Protein AF-A0A7C1BL81-F1 (afdb_monomer_lite)

pLDDT: mean 87.51, std 12.24, range [44.47, 97.44]

Sequence (133 aa):
MLPKIMNLDEALQLAYNARERLNRTSPYLWVKEKNLDGLSLVKGLSSHFISDQYGEVHQLEREGEDRDRVGFWTDYLRVIRTFRLFFEKGTPPSACSKKYIYGPGWKAHLYSPSNSDIIRLDFISLDKPILYM

Structure (mmCIF, N/CA/C/O backbone):
data_AF-A0A7C1BL81-F1
#
_entry.id   AF-A0A7C1BL81-F1
#
loop_
_atom_site.group_PDB
_atom_site.id
_atom_site.type_symbol
_atom_site.label_atom_id
_atom_site.label_alt_id
_atom_site.label_comp_id
_atom_site.label_asym_id
_atom_site.label_entity_id
_atom_site.label_seq_id
_atom_site.pdbx_PDB_ins_code
_atom_site.Cartn_x
_atom_site.Cartn_y
_atom_site.Cartn_z
_atom_site.occupancy
_atom_site.B_iso_or_equiv
_atom_site.auth_seq_id
_atom_site.auth_comp_id
_atom_site.auth_asym_id
_atom_site.auth_atom_id
_atom_site.pdbx_PDB_model_num
ATOM 1 N N . MET A 1 1 ? -23.752 -4.729 -11.797 1.00 44.47 1 MET A N 1
ATOM 2 C CA . MET A 1 1 ? -22.904 -5.924 -11.611 1.00 44.47 1 MET A CA 1
ATOM 3 C C . MET A 1 1 ? -21.951 -5.596 -10.475 1.00 44.47 1 MET A C 1
ATOM 5 O O . MET A 1 1 ? -21.203 -4.636 -10.610 1.00 44.47 1 MET A O 1
ATOM 9 N N . LEU A 1 2 ? -22.081 -6.256 -9.322 1.00 48.94 2 LEU A N 1
ATOM 10 C CA . LEU A 1 2 ? -21.143 -6.047 -8.214 1.00 48.94 2 LEU A CA 1
ATOM 11 C C . LEU A 1 2 ? -19.778 -6.625 -8.622 1.00 48.94 2 LEU A C 1
ATOM 13 O O . LEU A 1 2 ? -19.762 -7.640 -9.326 1.00 48.94 2 LEU A O 1
ATOM 17 N N . PRO A 1 3 ? -18.652 -5.998 -8.244 1.00 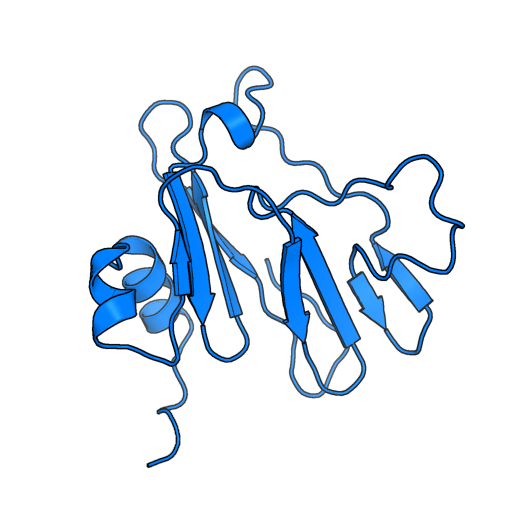56.09 3 PRO A N 1
ATOM 18 C CA . PRO A 1 3 ? -17.343 -6.561 -8.535 1.00 56.09 3 PRO A CA 1
ATOM 19 C C . PRO A 1 3 ? -17.246 -7.963 -7.922 1.00 56.09 3 PRO A C 1
ATOM 21 O O . PRO A 1 3 ? -17.607 -8.169 -6.763 1.00 56.09 3 PRO A O 1
ATOM 24 N N . LYS A 1 4 ? -16.794 -8.934 -8.726 1.00 62.41 4 LYS A N 1
ATOM 25 C CA . LYS A 1 4 ? -16.460 -10.288 -8.266 1.00 62.41 4 LYS A CA 1
ATOM 26 C C . LYS A 1 4 ? -15.513 -10.160 -7.069 1.00 62.41 4 LYS A C 1
ATOM 28 O O . LYS A 1 4 ? -14.546 -9.403 -7.148 1.00 62.41 4 LYS A O 1
ATOM 33 N N . ILE A 1 5 ? -15.795 -10.884 -5.984 1.00 66.25 5 ILE A N 1
ATOM 34 C CA . ILE A 1 5 ? -14.876 -10.979 -4.844 1.00 66.25 5 ILE A CA 1
ATOM 35 C C . ILE A 1 5 ? -13.586 -11.608 -5.371 1.00 66.25 5 ILE A C 1
ATOM 37 O O . ILE A 1 5 ? -13.587 -12.759 -5.808 1.00 66.25 5 ILE A O 1
ATOM 41 N N . MET A 1 6 ? -12.528 -10.805 -5.396 1.00 76.94 6 MET A N 1
ATOM 42 C CA . MET A 1 6 ? -11.205 -11.192 -5.867 1.00 76.94 6 MET A CA 1
ATOM 43 C C . MET A 1 6 ? -10.475 -11.908 -4.736 1.00 76.94 6 MET A C 1
ATOM 45 O O . MET A 1 6 ? -10.464 -11.411 -3.609 1.00 76.94 6 MET A O 1
ATOM 49 N N . ASN A 1 7 ? -9.892 -13.072 -5.015 1.00 86.75 7 ASN A N 1
ATOM 50 C CA . ASN A 1 7 ? -9.045 -13.746 -4.031 1.00 86.75 7 ASN A CA 1
ATOM 51 C C . ASN A 1 7 ? -7.624 -13.141 -4.009 1.00 86.75 7 ASN A C 1
ATOM 53 O O . ASN A 1 7 ? -7.276 -12.307 -4.847 1.00 86.75 7 ASN A O 1
ATOM 57 N N . LEU A 1 8 ? -6.805 -13.550 -3.035 1.00 87.44 8 LEU A N 1
ATOM 58 C CA . LEU A 1 8 ? -5.454 -13.011 -2.852 1.00 87.44 8 LEU A CA 1
ATOM 59 C C . LEU A 1 8 ? -4.568 -13.213 -4.092 1.00 87.44 8 LEU A C 1
ATOM 61 O O . LEU A 1 8 ? -3.912 -12.271 -4.532 1.00 87.44 8 LEU A O 1
ATOM 65 N N . ASP A 1 9 ? -4.585 -14.406 -4.684 1.00 91.00 9 ASP A N 1
ATOM 66 C CA . ASP A 1 9 ? -3.757 -14.730 -5.850 1.00 91.00 9 ASP A CA 1
ATOM 67 C C . ASP A 1 9 ? -4.162 -13.912 -7.080 1.00 91.00 9 ASP A C 1
ATOM 69 O O . ASP A 1 9 ? -3.306 -13.396 -7.796 1.00 91.00 9 ASP A O 1
ATOM 73 N N . GLU A 1 10 ? -5.465 -13.737 -7.312 1.00 91.94 10 GLU A N 1
ATOM 74 C CA . GLU A 1 10 ? -5.990 -12.880 -8.375 1.00 91.94 10 GLU A CA 1
ATOM 75 C C . GLU A 1 10 ? -5.552 -11.421 -8.169 1.00 91.94 10 GLU A C 1
ATOM 77 O O . GLU A 1 10 ? -5.160 -10.762 -9.134 1.00 91.94 10 GLU A O 1
ATOM 82 N N . ALA A 1 11 ? -5.567 -10.924 -6.927 1.00 92.19 11 ALA A N 1
ATOM 83 C CA . ALA A 1 11 ? -5.130 -9.567 -6.607 1.00 92.19 11 ALA A CA 1
ATOM 84 C C . ALA A 1 11 ? -3.619 -9.387 -6.808 1.00 92.19 11 ALA A C 1
ATOM 86 O O . ALA A 1 11 ? -3.202 -8.395 -7.406 1.00 92.19 11 ALA A O 1
ATOM 87 N N . LEU A 1 12 ? -2.800 -10.363 -6.402 1.00 93.19 12 LEU A N 1
ATOM 88 C CA . LEU A 1 12 ? -1.353 -10.367 -6.640 1.00 93.19 12 LEU A CA 1
ATOM 89 C C . LEU A 1 12 ? -1.024 -10.425 -8.136 1.00 93.19 12 LEU A C 1
ATOM 91 O O . LEU A 1 12 ? -0.206 -9.643 -8.622 1.00 93.19 12 LEU A O 1
ATOM 95 N N . GLN A 1 13 ? -1.696 -11.297 -8.891 1.00 93.50 13 GLN A N 1
ATOM 96 C CA . GLN A 1 13 ? -1.530 -11.388 -10.343 1.00 93.50 13 GLN A CA 1
ATOM 97 C C . GLN A 1 13 ? -1.956 -10.096 -11.042 1.00 93.50 13 GLN A C 1
ATOM 99 O O . GLN A 1 13 ? -1.264 -9.626 -11.950 1.00 93.50 13 GLN A O 1
ATOM 104 N N . LEU A 1 14 ? -3.065 -9.482 -10.619 1.00 92.81 14 LEU A N 1
ATOM 105 C CA . LEU A 1 14 ? -3.489 -8.198 -11.163 1.00 92.81 14 LEU A CA 1
ATOM 106 C C . LEU A 1 14 ? -2.487 -7.096 -10.810 1.00 92.81 14 LEU A C 1
ATOM 108 O O . LEU A 1 14 ? -2.092 -6.334 -11.690 1.00 92.81 14 LEU A O 1
ATOM 112 N N . ALA A 1 15 ? -2.029 -7.040 -9.558 1.00 93.88 15 ALA A N 1
ATOM 113 C CA . ALA A 1 15 ? -1.014 -6.099 -9.108 1.00 93.88 15 ALA A CA 1
ATOM 114 C C . ALA A 1 15 ? 0.280 -6.230 -9.914 1.00 93.88 15 ALA A C 1
ATOM 116 O O . ALA A 1 15 ? 0.856 -5.215 -10.303 1.00 93.88 15 ALA A O 1
ATOM 117 N N . TYR A 1 16 ? 0.707 -7.449 -10.243 1.00 94.38 16 TYR A N 1
ATOM 118 C CA . TYR A 1 16 ? 1.894 -7.671 -11.061 1.00 94.38 16 TYR A CA 1
ATOM 119 C C . TYR A 1 16 ? 1.702 -7.191 -12.504 1.00 94.38 16 TYR A C 1
ATOM 121 O O . TYR A 1 16 ? 2.483 -6.380 -13.004 1.00 94.38 16 TYR A O 1
ATOM 129 N N . ASN A 1 17 ? 0.620 -7.618 -13.157 1.00 95.00 17 ASN A N 1
ATOM 130 C CA . ASN A 1 17 ? 0.448 -7.462 -14.603 1.00 95.00 17 ASN A CA 1
ATOM 131 C C . ASN A 1 17 ? -0.165 -6.117 -15.034 1.00 95.00 17 ASN A C 1
ATOM 133 O O . ASN A 1 17 ? 0.020 -5.691 -16.177 1.00 95.00 17 ASN A O 1
ATOM 137 N N . ALA A 1 18 ? -0.905 -5.439 -14.151 1.00 94.62 18 ALA A N 1
ATOM 138 C CA . ALA A 1 18 ? -1.606 -4.204 -14.488 1.00 94.62 18 ALA A CA 1
ATOM 139 C C . ALA A 1 18 ? -0.642 -3.059 -14.837 1.00 94.62 18 ALA A C 1
ATOM 141 O O . ALA A 1 18 ? 0.408 -2.907 -14.216 1.00 94.62 18 ALA A O 1
ATOM 142 N N . ARG A 1 19 ? -1.024 -2.223 -15.807 1.00 96.06 19 ARG A N 1
ATOM 143 C CA . ARG A 1 19 ? -0.269 -1.035 -16.247 1.00 96.06 19 ARG A CA 1
ATOM 144 C C . ARG A 1 19 ? -1.160 0.199 -16.234 1.00 96.06 19 ARG A C 1
ATOM 146 O O . ARG A 1 19 ? -2.379 0.055 -16.336 1.00 96.06 19 ARG A O 1
ATOM 153 N N . GLU A 1 20 ? -0.572 1.396 -16.221 1.00 95.88 20 GLU A N 1
ATOM 154 C CA . GLU A 1 20 ? -1.311 2.675 -16.196 1.00 95.88 20 GLU A CA 1
ATOM 155 C C . GLU A 1 20 ? -2.385 2.788 -17.289 1.00 95.88 20 GLU A C 1
ATOM 157 O O . GLU A 1 20 ? -3.437 3.394 -17.087 1.00 95.88 20 GLU A O 1
ATOM 162 N N . ARG A 1 21 ? -2.169 2.165 -18.457 1.00 94.75 21 ARG A N 1
ATOM 163 C CA . ARG A 1 21 ? -3.136 2.176 -19.568 1.00 94.75 21 ARG A CA 1
ATOM 164 C C . ARG A 1 21 ? -4.511 1.617 -19.175 1.00 94.75 21 ARG A C 1
ATOM 166 O O . ARG A 1 21 ? -5.505 2.052 -19.758 1.00 94.75 21 ARG A O 1
ATOM 173 N N . LEU A 1 22 ? -4.581 0.696 -18.208 1.00 93.19 22 LEU A N 1
ATOM 174 C CA . LEU A 1 22 ? -5.843 0.113 -17.739 1.00 93.19 22 LEU A CA 1
ATOM 175 C C . LEU A 1 22 ? -6.761 1.139 -17.070 1.00 93.19 22 LEU A C 1
ATOM 177 O O . LEU A 1 22 ? -7.976 0.969 -17.127 1.00 93.19 22 LEU A O 1
ATOM 181 N N . ASN A 1 23 ? -6.225 2.240 -16.535 1.00 93.50 23 ASN A N 1
ATOM 182 C CA . ASN A 1 23 ? -7.037 3.298 -15.921 1.00 93.50 23 ASN A CA 1
ATOM 183 C C . ASN A 1 23 ? -8.045 3.912 -16.915 1.00 93.50 23 ASN A C 1
ATOM 185 O O . ASN A 1 23 ? -9.041 4.494 -16.505 1.00 93.50 23 ASN A O 1
ATOM 189 N N . ARG A 1 24 ? -7.817 3.777 -18.232 1.00 93.12 24 ARG A N 1
ATOM 190 C CA . ARG A 1 24 ? -8.736 4.271 -19.275 1.00 93.12 24 ARG A CA 1
ATOM 191 C C . ARG A 1 24 ? -10.003 3.429 -19.427 1.00 93.12 24 ARG A C 1
ATOM 193 O O . ARG A 1 24 ? -10.975 3.907 -20.001 1.00 93.12 24 ARG A O 1
ATOM 200 N N . THR A 1 25 ? -9.969 2.176 -18.985 1.00 93.06 25 THR A N 1
ATOM 201 C CA . THR A 1 25 ? -11.033 1.187 -19.223 1.00 93.06 25 THR A CA 1
ATOM 202 C C . THR A 1 25 ? -11.550 0.542 -17.940 1.00 93.06 25 THR A C 1
ATOM 204 O O . THR A 1 25 ? -12.611 -0.073 -17.963 1.00 93.06 25 THR A O 1
ATOM 207 N N . SER A 1 26 ? -10.825 0.682 -16.828 1.00 90.00 26 SER A N 1
ATOM 208 C CA . SER A 1 26 ? -11.118 0.024 -15.554 1.00 90.00 26 SER A CA 1
ATOM 209 C C . SER A 1 26 ? -11.322 1.063 -14.447 1.00 90.00 26 SER A C 1
ATOM 211 O O . SER A 1 26 ? -10.355 1.441 -13.795 1.00 90.00 26 SER A O 1
ATOM 213 N N . PRO A 1 27 ? -12.560 1.519 -14.184 1.00 85.50 27 PRO A N 1
ATOM 214 C CA . PRO A 1 27 ? -12.822 2.595 -13.218 1.00 85.50 27 PRO A CA 1
ATOM 215 C C . PRO A 1 27 ? -12.649 2.179 -11.745 1.00 85.50 27 PRO A C 1
ATOM 217 O O . PRO A 1 27 ? -12.639 3.027 -10.861 1.00 85.50 27 PRO A O 1
ATOM 220 N N . TYR A 1 28 ? -12.532 0.879 -11.469 1.00 86.94 28 TYR A N 1
ATOM 221 C CA . TYR A 1 28 ? -12.365 0.311 -10.121 1.00 86.94 28 TYR A CA 1
ATOM 222 C C . TYR A 1 28 ? -10.896 0.059 -9.759 1.00 86.94 28 TYR A C 1
ATOM 224 O O . TYR A 1 28 ? -10.608 -0.418 -8.664 1.00 86.94 28 TYR A O 1
ATOM 232 N N . LEU A 1 29 ? -9.990 0.306 -10.705 1.00 91.44 29 LEU A N 1
ATOM 233 C CA . LEU A 1 29 ? -8.563 0.077 -10.569 1.00 91.44 29 LEU A CA 1
ATOM 234 C C . LEU A 1 29 ? -7.840 1.390 -10.830 1.00 91.44 29 LEU A C 1
ATOM 236 O O . LEU A 1 29 ? -8.139 2.088 -11.797 1.00 91.44 29 LEU A O 1
ATOM 240 N N . TRP A 1 30 ? -6.854 1.697 -10.002 1.00 94.62 30 TRP A N 1
ATOM 241 C CA . TRP A 1 30 ? -5.975 2.827 -10.238 1.00 94.62 30 TRP A CA 1
ATOM 242 C C . TRP A 1 30 ? -4.528 2.378 -10.168 1.00 94.62 30 TRP A C 1
ATOM 244 O O . TRP A 1 30 ? -4.061 1.936 -9.123 1.00 94.62 30 TRP A O 1
ATOM 254 N N . VAL A 1 31 ? -3.827 2.479 -11.290 1.00 96.38 31 VAL A N 1
ATOM 255 C CA . VAL A 1 31 ? -2.417 2.115 -11.425 1.00 96.38 31 VAL A CA 1
ATOM 256 C C . VAL A 1 31 ? -1.591 3.374 -11.632 1.00 96.38 31 VAL A C 1
ATOM 258 O O . VAL A 1 31 ? -1.983 4.246 -12.407 1.00 96.38 31 VAL A O 1
ATOM 261 N N . LYS A 1 32 ? -0.438 3.455 -10.976 1.00 96.62 32 LYS A N 1
ATOM 262 C CA . LYS A 1 32 ? 0.532 4.537 -11.134 1.00 96.62 32 LYS A CA 1
ATOM 263 C C . LYS A 1 32 ? 1.932 3.933 -11.212 1.00 96.62 32 LYS A C 1
ATOM 265 O O . LYS A 1 32 ? 2.321 3.200 -10.313 1.00 96.62 32 LYS A O 1
ATOM 270 N N . GLU A 1 33 ? 2.666 4.199 -12.282 1.00 96.06 33 GLU A N 1
ATOM 271 C CA . GLU A 1 33 ? 4.004 3.657 -12.582 1.00 96.06 33 GLU A CA 1
ATOM 272 C C . GLU A 1 33 ? 5.096 4.740 -12.486 1.00 96.06 33 GLU A C 1
ATOM 274 O O . GLU A 1 33 ? 6.285 4.447 -12.583 1.00 96.06 33 GLU A O 1
ATOM 279 N N . LYS A 1 34 ? 4.710 6.011 -12.316 1.00 91.75 34 LYS A N 1
ATOM 280 C CA . LYS A 1 34 ? 5.622 7.166 -12.261 1.00 91.75 34 LYS A CA 1
ATOM 281 C C . LYS A 1 34 ? 5.104 8.224 -11.296 1.00 91.75 34 LYS A C 1
ATOM 283 O O . LYS A 1 34 ? 3.899 8.310 -11.060 1.00 91.75 34 LYS A O 1
ATOM 288 N N . ASN A 1 35 ? 6.015 9.065 -10.800 1.00 89.88 35 ASN A N 1
ATOM 289 C CA . ASN A 1 35 ? 5.718 10.175 -9.888 1.00 89.88 35 ASN A CA 1
ATOM 290 C C . ASN A 1 35 ? 4.832 9.716 -8.727 1.00 89.88 35 ASN A C 1
ATOM 292 O O . ASN A 1 35 ? 3.737 10.253 -8.580 1.00 89.88 35 ASN A O 1
ATOM 296 N N . LEU A 1 36 ? 5.224 8.664 -7.992 1.00 92.31 36 LEU A N 1
ATOM 297 C CA . LEU A 1 36 ? 4.415 7.985 -6.962 1.00 92.31 36 LEU A CA 1
ATOM 298 C C . LEU A 1 36 ? 4.213 8.846 -5.699 1.00 92.31 36 LEU A C 1
ATOM 300 O O . LEU A 1 36 ? 4.455 8.423 -4.576 1.00 92.31 36 LEU A O 1
ATOM 304 N N . ASP A 1 37 ? 3.754 10.071 -5.901 1.00 88.19 37 ASP A N 1
ATOM 305 C CA . ASP A 1 37 ? 3.514 11.064 -4.875 1.00 88.19 37 ASP A CA 1
ATOM 306 C C . ASP A 1 37 ? 2.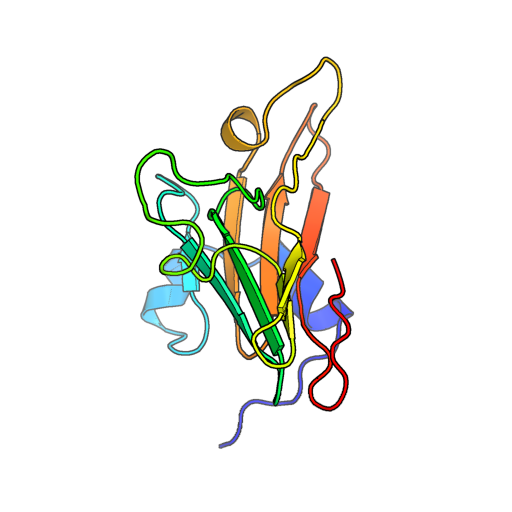061 10.997 -4.398 1.00 88.19 37 ASP A C 1
ATOM 308 O O . ASP A 1 37 ? 1.126 10.785 -5.185 1.00 88.19 37 ASP A O 1
ATOM 312 N N . GLY A 1 38 ? 1.876 11.234 -3.104 1.00 88.69 38 GLY A N 1
ATOM 313 C CA . GLY A 1 38 ? 0.577 11.266 -2.448 1.00 88.69 38 GLY A CA 1
ATOM 314 C C . GLY A 1 38 ? 0.335 10.070 -1.535 1.00 88.69 38 GLY A C 1
ATOM 315 O O . GLY A 1 38 ? 1.220 9.259 -1.264 1.00 88.69 38 GLY A O 1
ATOM 316 N N . LEU A 1 39 ? -0.898 9.990 -1.043 1.00 91.12 39 LEU A N 1
ATOM 317 C CA . LEU A 1 39 ? -1.318 8.983 -0.078 1.00 91.12 39 LEU A CA 1
ATOM 318 C C . LEU A 1 39 ? -1.982 7.785 -0.762 1.00 91.12 39 LEU A C 1
ATOM 320 O O . LEU A 1 39 ? -2.515 7.864 -1.873 1.00 91.12 39 LEU A O 1
ATOM 324 N N . SER A 1 40 ? -1.962 6.670 -0.052 1.00 92.38 40 SER A N 1
ATOM 325 C CA . SER A 1 40 ? -2.675 5.440 -0.350 1.00 92.38 40 SER A CA 1
ATOM 326 C C . SER A 1 40 ? -3.520 5.045 0.857 1.00 92.38 40 SER A C 1
ATOM 328 O O . SER A 1 40 ? -3.131 5.292 1.996 1.00 92.38 40 SER A O 1
ATOM 330 N N . LEU A 1 41 ? -4.681 4.435 0.627 1.00 93.50 41 LEU A N 1
ATOM 331 C CA . LEU A 1 41 ? -5.655 4.129 1.675 1.00 93.50 41 LEU A CA 1
ATOM 332 C C . LEU A 1 41 ? -6.277 2.757 1.437 1.00 93.50 41 LEU A C 1
ATOM 334 O O . LEU A 1 41 ? -6.721 2.464 0.333 1.00 93.50 41 LEU A O 1
ATOM 338 N N . VAL A 1 42 ? -6.403 1.969 2.499 1.00 94.94 42 VAL A N 1
ATOM 339 C CA . VAL A 1 42 ? -7.321 0.824 2.576 1.00 94.94 42 VAL A CA 1
ATOM 340 C C . VAL A 1 42 ? -8.173 0.939 3.833 1.00 94.94 42 VAL A C 1
ATOM 342 O O . VAL A 1 42 ? -7.769 1.577 4.808 1.00 94.94 42 VAL A O 1
ATOM 345 N N . LYS A 1 43 ? -9.381 0.371 3.804 1.00 93.56 43 LYS A N 1
ATOM 346 C CA . LYS A 1 43 ? -10.390 0.569 4.847 1.00 93.56 43 LYS A CA 1
ATOM 347 C C . LYS A 1 43 ? -11.167 -0.721 5.129 1.00 93.56 43 LYS A C 1
ATOM 349 O O . LYS A 1 43 ? -11.616 -1.374 4.192 1.00 93.56 43 LYS A O 1
ATOM 354 N N . GLY A 1 44 ? -11.359 -1.018 6.413 1.00 91.38 44 GLY A N 1
ATOM 355 C CA . GLY A 1 44 ? -12.364 -1.944 6.943 1.00 91.38 44 GLY A CA 1
ATOM 356 C C . GLY A 1 44 ? -13.553 -1.188 7.556 1.00 91.38 44 GLY A C 1
ATOM 357 O O . GLY A 1 44 ? -13.691 0.025 7.389 1.00 91.38 44 GLY A O 1
ATOM 358 N N . LEU A 1 45 ? -14.437 -1.874 8.286 1.00 90.88 45 LEU A N 1
ATOM 359 C CA . LEU A 1 45 ? -15.620 -1.227 8.875 1.00 90.88 45 LEU A CA 1
ATOM 360 C C . LEU A 1 45 ? -15.258 -0.201 9.962 1.00 90.88 45 LEU A C 1
ATOM 362 O O . LEU A 1 45 ? -15.749 0.927 9.914 1.00 90.88 45 LEU A O 1
ATOM 366 N N . SER A 1 46 ? -14.379 -0.570 10.898 1.00 91.62 46 SER A N 1
ATOM 367 C CA . SER A 1 46 ? -13.973 0.260 12.049 1.00 91.62 46 SER A CA 1
ATOM 368 C C . SER A 1 46 ? -12.506 0.708 12.022 1.00 91.62 46 SER A C 1
ATOM 370 O O . SER A 1 46 ? -12.021 1.326 12.971 1.00 91.62 46 SER A O 1
ATOM 372 N N . SER A 1 47 ? -11.781 0.407 10.943 1.00 94.31 47 SER A N 1
ATOM 373 C CA . SER A 1 47 ? -10.347 0.680 10.843 1.00 94.31 47 SER A CA 1
ATOM 374 C C . SER A 1 47 ? -9.916 1.081 9.435 1.00 94.31 47 SER A C 1
ATOM 376 O O . SER A 1 47 ? -10.596 0.804 8.443 1.00 94.31 47 SER A O 1
ATOM 378 N N . HIS A 1 48 ? -8.779 1.762 9.333 1.00 94.19 48 HIS A N 1
ATOM 379 C CA . HIS A 1 48 ? -8.186 2.158 8.058 1.00 94.19 48 HIS A CA 1
ATOM 380 C C . HIS A 1 48 ? -6.665 2.227 8.148 1.00 94.19 48 HIS A C 1
ATOM 382 O O . HIS A 1 48 ? -6.107 2.438 9.222 1.00 94.19 48 HIS A O 1
ATOM 388 N N . PHE A 1 49 ? -5.994 2.076 7.008 1.00 95.06 49 PHE A N 1
ATOM 389 C CA . PHE A 1 49 ? -4.546 2.187 6.895 1.00 95.06 49 PHE A CA 1
ATOM 390 C C . PHE A 1 49 ? -4.185 3.135 5.764 1.00 95.06 49 PHE A C 1
ATOM 392 O O . PHE A 1 49 ? -4.459 2.860 4.591 1.00 95.06 49 PHE A O 1
ATOM 399 N N . ILE A 1 50 ? -3.560 4.248 6.136 1.00 94.06 50 ILE A N 1
ATOM 400 C CA . ILE A 1 50 ? -3.046 5.249 5.209 1.00 94.06 50 ILE A CA 1
ATOM 401 C C . ILE A 1 50 ? -1.520 5.198 5.226 1.00 94.06 50 ILE A C 1
ATOM 403 O O . ILE A 1 50 ? -0.909 5.245 6.287 1.00 94.06 50 ILE A O 1
ATOM 407 N N . SER A 1 51 ? -0.900 5.130 4.058 1.00 94.00 51 SER A N 1
ATOM 408 C CA . SER A 1 51 ? 0.552 5.268 3.885 1.00 94.00 51 SER A CA 1
ATOM 409 C C . SER A 1 51 ? 0.807 6.185 2.695 1.00 94.00 51 SER A C 1
ATOM 411 O O . SER A 1 51 ? -0.138 6.561 2.001 1.00 94.00 51 SER A O 1
ATOM 413 N N . ASP A 1 52 ? 2.051 6.535 2.406 1.00 93.81 52 ASP A N 1
ATOM 414 C CA . ASP A 1 52 ? 2.363 7.078 1.087 1.00 93.81 52 ASP A CA 1
ATOM 415 C C . ASP A 1 52 ? 2.213 5.995 -0.006 1.00 93.81 52 ASP A C 1
ATOM 417 O O . ASP A 1 52 ? 1.896 4.824 0.266 1.00 93.81 52 ASP A O 1
ATOM 421 N N . GLN A 1 53 ? 2.384 6.385 -1.268 1.00 95.00 53 GLN A N 1
ATOM 422 C CA . GLN A 1 53 ? 2.353 5.456 -2.406 1.00 95.00 53 GLN A CA 1
ATOM 423 C C . GLN A 1 53 ? 3.640 4.622 -2.549 1.00 95.00 53 GLN A C 1
ATOM 425 O O . GLN A 1 53 ? 3.641 3.646 -3.303 1.00 95.00 53 GLN A O 1
ATOM 430 N N . TYR A 1 54 ? 4.686 4.923 -1.775 1.00 95.00 54 TYR A N 1
ATOM 431 C CA . TYR A 1 54 ? 5.876 4.083 -1.613 1.00 95.00 54 TYR A CA 1
ATOM 432 C C . TYR A 1 54 ? 5.686 2.986 -0.548 1.00 95.00 54 TYR A C 1
ATOM 434 O O . TYR A 1 54 ? 6.501 2.070 -0.455 1.00 95.00 54 TYR A O 1
ATOM 442 N N . GLY A 1 55 ? 4.583 3.019 0.205 1.00 94.62 55 GLY A N 1
ATOM 443 C CA . GLY A 1 55 ? 4.217 2.031 1.220 1.00 94.62 55 GLY A CA 1
ATOM 444 C C . GLY A 1 55 ? 4.732 2.358 2.623 1.00 94.62 55 GLY A C 1
ATOM 445 O O . GLY A 1 55 ? 4.603 1.522 3.521 1.00 94.62 55 GLY A O 1
ATOM 446 N N . GLU A 1 56 ? 5.294 3.545 2.836 1.00 94.38 56 GLU A N 1
ATOM 447 C CA . GLU A 1 56 ? 5.818 3.991 4.123 1.00 94.38 56 GLU A CA 1
ATOM 448 C C . GLU A 1 56 ? 4.817 4.874 4.876 1.00 94.38 56 GLU A C 1
ATOM 450 O O . GLU A 1 56 ? 3.937 5.530 4.313 1.00 94.38 56 GLU A O 1
ATOM 455 N N . VAL A 1 57 ? 4.929 4.868 6.201 1.00 93.00 57 VAL A N 1
ATOM 456 C CA . VAL A 1 57 ? 4.172 5.753 7.085 1.00 93.00 57 VAL A CA 1
ATOM 457 C C . VAL A 1 57 ? 5.176 6.683 7.735 1.00 93.00 57 VAL A C 1
ATOM 459 O O . VAL A 1 57 ? 5.976 6.267 8.579 1.00 93.00 57 VAL A O 1
ATOM 462 N N . HIS A 1 58 ? 5.103 7.949 7.347 1.00 85.69 58 HIS A N 1
ATOM 463 C CA . HIS A 1 58 ? 5.870 9.026 7.946 1.00 85.69 58 HIS A CA 1
ATOM 464 C C . HIS A 1 58 ? 4.945 9.872 8.818 1.00 85.69 58 HIS A C 1
ATOM 466 O O . HIS A 1 58 ? 3.806 10.162 8.447 1.00 85.69 58 HIS A O 1
ATOM 472 N N . GLN A 1 59 ? 5.436 10.278 9.986 1.00 76.19 59 GLN A N 1
ATOM 473 C CA . GLN A 1 59 ? 4.801 11.354 10.730 1.00 76.19 59 GLN A CA 1
ATOM 474 C C . GLN A 1 59 ? 5.062 12.650 9.958 1.00 76.19 59 GLN A C 1
ATOM 476 O O . GLN A 1 59 ? 6.217 13.021 9.762 1.00 76.19 59 GLN A O 1
ATOM 481 N N . LEU A 1 60 ? 4.003 13.297 9.474 1.00 65.69 60 LEU A N 1
ATOM 482 C CA . LEU A 1 60 ? 4.123 14.577 8.787 1.00 65.69 60 LEU A CA 1
ATOM 483 C C . LEU A 1 60 ? 4.525 15.643 9.816 1.00 65.69 60 LEU A C 1
ATOM 485 O O . LEU A 1 60 ? 3.859 15.827 10.836 1.00 65.69 60 LEU A O 1
ATOM 489 N N . GLU A 1 61 ? 5.670 16.292 9.599 1.00 55.69 61 GLU A N 1
ATOM 490 C CA . GLU A 1 61 ? 6.134 17.362 10.480 1.00 55.69 61 GLU A CA 1
ATOM 491 C C . GLU A 1 61 ? 5.189 18.567 10.360 1.00 55.69 61 GLU A C 1
ATOM 493 O O . GLU A 1 61 ? 4.905 19.023 9.256 1.00 55.69 61 GLU A O 1
ATOM 498 N N . ARG A 1 62 ? 4.771 19.131 11.505 1.00 51.53 62 ARG A N 1
ATOM 499 C CA . ARG A 1 62 ? 3.929 20.345 11.657 1.00 51.53 62 ARG A CA 1
ATOM 500 C C . ARG A 1 62 ? 2.417 20.184 11.499 1.00 51.53 62 ARG A C 1
ATOM 502 O O . ARG A 1 62 ? 1.700 21.157 11.733 1.00 51.53 62 ARG A O 1
ATOM 509 N N . GLU A 1 63 ? 1.912 18.995 11.211 1.00 48.62 63 GLU A N 1
ATOM 510 C CA . GLU A 1 63 ? 0.474 18.731 11.259 1.00 48.62 63 GLU A CA 1
ATOM 511 C C . GLU A 1 63 ? 0.140 18.116 12.619 1.00 48.62 63 GLU A C 1
ATOM 513 O O . GLU A 1 63 ? 0.728 17.113 13.019 1.00 48.62 63 GLU A O 1
ATOM 518 N N . GLY A 1 64 ? -0.716 18.795 13.395 1.00 46.41 64 GLY A N 1
ATOM 519 C CA . GLY A 1 64 ? -1.038 18.409 14.772 1.00 46.41 64 GLY A CA 1
ATOM 520 C C . GLY A 1 64 ? -1.336 16.914 14.876 1.00 46.41 64 GLY A C 1
ATOM 521 O O . GLY A 1 64 ? -2.011 16.368 14.004 1.00 46.41 64 GLY A O 1
ATOM 522 N N . GLU A 1 65 ? -0.831 16.275 15.934 1.00 51.84 65 GLU A N 1
ATOM 523 C CA . GLU A 1 65 ? -0.772 14.813 16.114 1.00 51.84 65 GLU A CA 1
ATOM 524 C C . GLU A 1 65 ? -2.116 14.072 15.911 1.00 51.84 65 GLU A C 1
ATOM 526 O O . GLU A 1 65 ? -2.114 12.861 15.681 1.00 51.84 65 GLU A O 1
ATOM 531 N N . ASP A 1 66 ? -3.233 14.810 15.897 1.00 52.53 66 ASP A N 1
ATOM 532 C CA . ASP A 1 66 ? -4.612 14.337 15.754 1.00 52.53 66 ASP A CA 1
ATOM 533 C C . ASP A 1 66 ? -5.277 14.588 14.382 1.00 52.53 66 ASP A C 1
ATOM 535 O O . ASP A 1 66 ? -6.371 14.070 14.135 1.00 52.53 66 ASP A O 1
ATOM 539 N N . ARG A 1 67 ? -4.693 15.402 13.488 1.00 54.66 67 ARG A N 1
ATOM 540 C CA . ARG A 1 67 ? -5.357 15.779 12.218 1.00 54.66 67 ARG A CA 1
ATOM 541 C C . ARG A 1 67 ? -5.052 14.822 11.075 1.00 54.66 67 ARG A C 1
ATOM 543 O O . ARG A 1 67 ? -5.965 14.467 10.327 1.00 54.66 67 ARG A O 1
ATOM 550 N N . ASP A 1 68 ? -3.815 14.346 10.991 1.00 65.25 68 ASP A N 1
ATOM 551 C CA . ASP A 1 68 ? -3.419 13.409 9.950 1.00 65.25 68 ASP A CA 1
ATOM 552 C C . ASP A 1 68 ? -3.677 11.968 10.364 1.00 65.25 68 ASP A C 1
ATOM 554 O O . ASP A 1 68 ? -2.950 11.348 11.144 1.00 65.25 68 ASP A O 1
ATOM 558 N N . ARG A 1 69 ? -4.712 11.388 9.756 1.00 76.00 69 ARG A N 1
ATOM 559 C CA . ARG A 1 69 ? -5.089 9.978 9.916 1.00 76.00 69 ARG A CA 1
ATOM 560 C C . ARG A 1 69 ? -4.140 9.008 9.191 1.00 76.00 69 ARG A C 1
ATOM 562 O O . ARG A 1 69 ? -4.542 7.898 8.847 1.00 76.00 69 ARG A O 1
ATOM 569 N N . VAL A 1 70 ? -2.884 9.414 8.988 1.00 88.50 70 VAL A N 1
ATOM 570 C CA . VAL A 1 70 ? -1.809 8.627 8.373 1.00 88.50 70 VAL A CA 1
ATOM 571 C C . VAL A 1 70 ? -1.372 7.507 9.324 1.00 88.50 70 VAL A C 1
ATOM 573 O O . VAL A 1 70 ? -1.224 7.710 10.531 1.00 88.50 70 VAL A O 1
ATOM 576 N N . GLY A 1 71 ? -1.178 6.308 8.790 1.00 92.19 71 GLY A N 1
ATOM 577 C CA . GLY A 1 71 ? -0.911 5.084 9.536 1.00 92.19 71 GLY A CA 1
ATOM 578 C C . GLY A 1 71 ? -2.147 4.207 9.727 1.00 92.19 71 GLY A C 1
ATOM 579 O O . GLY A 1 71 ? -3.160 4.386 9.049 1.00 92.19 71 GLY A O 1
ATOM 580 N N . PHE A 1 72 ? -2.052 3.225 10.625 1.00 94.06 72 PHE A N 1
ATOM 581 C CA . PHE A 1 72 ? -3.151 2.300 10.925 1.00 94.06 72 PHE A CA 1
ATOM 582 C C . PHE A 1 72 ? -3.952 2.814 12.113 1.00 94.06 72 PHE A C 1
ATOM 584 O O . PHE A 1 72 ? -3.382 3.066 13.176 1.00 94.06 72 PHE A O 1
ATOM 591 N N . TRP A 1 73 ? -5.260 2.952 11.929 1.00 93.19 73 TRP A N 1
ATOM 592 C CA . TRP A 1 73 ? -6.193 3.439 12.937 1.00 93.19 73 TRP A CA 1
ATOM 593 C C . TRP A 1 73 ? -7.321 2.439 13.156 1.00 93.19 73 TRP A C 1
ATOM 595 O O . TRP A 1 73 ? -7.843 1.882 12.192 1.00 93.19 73 TRP A O 1
ATOM 605 N N . THR A 1 74 ? -7.739 2.279 14.409 1.00 91.75 74 THR A N 1
ATOM 606 C CA . THR A 1 74 ? -8.930 1.519 14.815 1.00 91.75 74 THR A CA 1
ATOM 607 C C . THR A 1 74 ? -9.663 2.287 15.897 1.00 91.75 74 THR A C 1
ATOM 609 O O . THR A 1 74 ? -9.017 2.759 16.822 1.00 91.75 74 THR A O 1
ATOM 612 N N . ASP A 1 75 ? -10.981 2.448 15.789 1.00 86.62 75 ASP A N 1
ATOM 613 C CA . ASP A 1 75 ? -11.800 3.103 16.826 1.00 86.62 75 ASP A CA 1
ATOM 614 C C . ASP A 1 75 ? -11.218 4.447 17.317 1.00 86.62 75 ASP A C 1
ATOM 616 O O . ASP A 1 75 ? -11.182 4.740 18.509 1.00 86.62 75 ASP A O 1
ATOM 620 N N . TYR A 1 76 ? -10.716 5.264 16.380 1.00 77.06 76 TYR A N 1
ATOM 621 C CA . TYR A 1 76 ? -10.035 6.547 16.636 1.00 77.06 76 TYR A CA 1
ATOM 622 C C . TYR A 1 76 ? -8.695 6.458 17.391 1.00 77.06 76 TYR A C 1
ATOM 624 O O . TYR A 1 76 ? -8.087 7.485 17.680 1.00 77.06 76 TYR A O 1
ATOM 632 N N . LEU A 1 77 ? -8.181 5.256 17.643 1.00 84.06 77 LEU A N 1
ATOM 633 C CA . LEU A 1 77 ? -6.840 5.008 18.159 1.00 84.06 77 LEU A CA 1
ATOM 634 C C . LEU A 1 77 ? -5.854 4.815 17.006 1.00 84.06 77 LEU A C 1
ATOM 636 O O . LEU A 1 77 ? -6.027 3.941 16.154 1.00 84.06 77 LEU A O 1
ATOM 640 N N . ARG A 1 78 ? -4.781 5.608 17.000 1.00 83.94 78 ARG A N 1
ATOM 641 C CA . ARG A 1 78 ? -3.670 5.470 16.050 1.00 83.94 78 ARG A CA 1
ATOM 642 C C . ARG A 1 78 ? -2.694 4.390 16.517 1.00 83.94 78 ARG A C 1
ATOM 644 O O . ARG A 1 78 ? -1.877 4.639 17.404 1.00 83.94 78 ARG A O 1
ATOM 651 N N . VAL A 1 79 ? -2.764 3.217 15.893 1.00 87.50 79 VAL A N 1
ATOM 652 C CA . VAL A 1 79 ? -1.989 2.013 16.240 1.00 87.50 79 VAL A CA 1
ATOM 653 C C . VAL A 1 79 ? -0.606 2.022 15.590 1.00 87.50 79 VAL A C 1
ATOM 655 O O . VAL A 1 79 ? 0.389 1.759 16.258 1.00 87.50 79 VAL A O 1
ATOM 658 N N . ILE A 1 80 ? -0.520 2.368 14.301 1.00 90.50 80 ILE A N 1
ATOM 659 C CA . ILE A 1 80 ? 0.762 2.506 13.591 1.00 90.50 80 ILE A CA 1
ATOM 660 C C . ILE A 1 80 ? 0.975 3.978 13.267 1.00 90.50 80 ILE A C 1
ATOM 662 O O . ILE A 1 80 ? 0.183 4.570 12.538 1.00 90.50 80 ILE A O 1
ATOM 666 N N . ARG A 1 81 ? 2.045 4.567 13.809 1.00 87.56 81 ARG A N 1
ATOM 667 C CA . ARG A 1 81 ? 2.417 5.981 13.599 1.00 87.56 81 ARG A CA 1
ATOM 668 C C . ARG A 1 81 ? 3.556 6.159 12.607 1.00 87.56 81 ARG A C 1
ATOM 670 O O . ARG A 1 81 ? 3.586 7.152 11.891 1.00 87.56 81 ARG A O 1
ATOM 677 N N . THR A 1 82 ? 4.445 5.173 12.571 1.00 89.12 82 THR A N 1
ATOM 678 C CA . THR A 1 82 ? 5.615 5.127 11.703 1.00 89.12 82 THR A CA 1
ATOM 679 C C . THR A 1 82 ? 5.788 3.701 11.217 1.00 89.12 82 THR A C 1
ATOM 681 O O . THR A 1 82 ? 5.680 2.757 11.998 1.00 89.12 82 THR A O 1
ATOM 684 N N . PHE A 1 83 ? 6.071 3.552 9.934 1.00 91.69 83 PHE A N 1
ATOM 685 C CA . PHE A 1 83 ? 6.366 2.280 9.299 1.00 91.69 83 PHE A CA 1
ATOM 686 C C . PHE A 1 83 ? 7.367 2.566 8.189 1.00 91.69 83 PHE A C 1
ATOM 688 O O . PHE A 1 83 ? 7.098 3.394 7.321 1.00 91.69 83 PHE A O 1
ATOM 695 N N . ARG A 1 84 ? 8.532 1.925 8.257 1.00 91.56 84 ARG A N 1
ATOM 696 C CA . ARG A 1 84 ? 9.626 2.131 7.310 1.00 91.56 84 ARG A CA 1
ATOM 697 C C . ARG A 1 84 ? 10.008 0.811 6.677 1.00 91.56 84 ARG A C 1
ATOM 699 O O . ARG A 1 84 ? 10.007 -0.218 7.353 1.00 91.56 84 ARG A O 1
ATOM 706 N N . LEU A 1 85 ? 10.352 0.862 5.403 1.00 91.25 85 LEU A N 1
ATOM 707 C CA . LEU A 1 85 ? 10.800 -0.289 4.636 1.00 91.25 85 LEU A CA 1
ATOM 708 C C . LEU A 1 85 ? 12.301 -0.183 4.395 1.00 91.25 85 LEU A C 1
ATOM 710 O O . LEU A 1 85 ? 12.820 0.871 4.036 1.00 91.25 85 LEU A O 1
ATOM 714 N N . PHE A 1 86 ? 12.994 -1.305 4.554 1.00 87.50 86 PHE A N 1
ATOM 715 C CA . PHE A 1 86 ? 14.425 -1.396 4.304 1.00 87.50 86 PHE A CA 1
ATOM 716 C C . PHE A 1 86 ? 14.675 -2.514 3.303 1.00 87.50 86 PHE A C 1
ATOM 718 O O . PHE A 1 86 ? 14.359 -3.673 3.567 1.00 87.50 86 PHE A O 1
ATOM 725 N N . PHE A 1 87 ? 15.254 -2.161 2.160 1.00 87.62 87 PHE A N 1
ATOM 726 C CA . PHE A 1 87 ? 15.778 -3.127 1.202 1.00 87.62 87 PHE A CA 1
ATOM 727 C C . PHE A 1 87 ? 17.292 -3.283 1.387 1.00 87.62 87 PHE A C 1
ATOM 729 O O . PHE A 1 87 ? 17.920 -2.554 2.164 1.00 87.62 87 PHE A O 1
ATOM 736 N N . GLU A 1 88 ? 17.894 -4.244 0.683 1.00 84.12 88 GLU A N 1
ATOM 737 C CA . GLU A 1 88 ? 19.336 -4.493 0.754 1.00 84.12 88 GLU A CA 1
ATOM 738 C C . GLU A 1 88 ? 20.154 -3.196 0.624 1.00 84.12 88 GLU A C 1
ATOM 740 O O . GLU A 1 88 ? 19.837 -2.299 -0.167 1.00 84.12 88 GLU A O 1
ATOM 745 N N . LYS A 1 89 ? 21.217 -3.101 1.434 1.00 78.88 89 LYS A N 1
ATOM 746 C CA . LYS A 1 89 ? 22.119 -1.937 1.518 1.00 78.88 89 LYS A CA 1
ATOM 747 C C . LYS A 1 89 ? 21.427 -0.613 1.884 1.00 78.88 89 LYS A C 1
ATOM 749 O O . LYS A 1 89 ? 21.966 0.449 1.593 1.00 78.88 89 LYS A O 1
ATOM 754 N N . GLY A 1 90 ? 20.259 -0.663 2.529 1.00 79.62 90 GLY A N 1
ATOM 755 C CA . GLY A 1 90 ? 19.538 0.537 2.965 1.00 79.62 90 GLY A CA 1
ATOM 756 C C . GLY A 1 90 ? 18.893 1.311 1.816 1.00 79.62 90 GLY A C 1
ATOM 757 O O . GLY A 1 90 ? 18.608 2.496 1.966 1.00 79.62 90 GLY A O 1
ATOM 758 N N . THR A 1 91 ? 18.677 0.657 0.670 1.00 86.69 91 THR A N 1
ATOM 759 C CA . THR A 1 91 ? 17.992 1.265 -0.475 1.00 86.69 91 THR A CA 1
ATOM 760 C C . THR A 1 91 ? 16.576 1.675 -0.052 1.00 86.69 91 THR A C 1
ATOM 762 O O . THR A 1 91 ? 15.820 0.807 0.398 1.00 86.69 91 THR A O 1
ATOM 765 N N . PRO A 1 92 ? 16.196 2.961 -0.170 1.00 88.94 92 PRO A N 1
ATOM 766 C CA . PRO A 1 92 ? 14.861 3.402 0.203 1.00 88.94 92 PRO A CA 1
ATOM 767 C C . PRO A 1 92 ? 13.826 2.933 -0.832 1.00 88.94 92 PRO A C 1
ATOM 769 O O . PRO A 1 92 ? 14.162 2.785 -2.013 1.00 88.94 92 PRO A O 1
ATOM 772 N N . PRO A 1 93 ? 12.552 2.764 -0.443 1.00 90.38 93 PRO A N 1
ATOM 773 C CA . PRO A 1 93 ? 11.488 2.347 -1.356 1.00 90.38 93 PRO A CA 1
ATOM 774 C C . PRO A 1 93 ? 11.337 3.251 -2.573 1.00 90.38 93 PRO A C 1
ATOM 776 O O . PRO A 1 93 ? 11.108 2.766 -3.678 1.00 90.38 93 PRO A O 1
ATOM 779 N N . SER A 1 94 ? 11.514 4.560 -2.402 1.00 90.38 94 SER A N 1
ATOM 780 C CA . SER A 1 94 ? 11.437 5.537 -3.491 1.00 90.38 94 SER A CA 1
ATOM 781 C C . SER A 1 94 ? 12.462 5.298 -4.605 1.00 90.38 94 SER A C 1
ATOM 783 O O . SER A 1 94 ? 12.196 5.636 -5.755 1.00 90.38 94 SER A O 1
ATOM 785 N N . ALA A 1 95 ? 13.601 4.666 -4.303 1.00 90.56 95 ALA A N 1
ATOM 786 C CA . ALA A 1 95 ? 14.637 4.353 -5.287 1.00 90.56 95 ALA A CA 1
ATOM 787 C C . ALA A 1 95 ? 14.371 3.055 -6.071 1.00 90.56 95 ALA A C 1
ATOM 789 O O . ALA A 1 95 ? 14.994 2.833 -7.108 1.00 90.56 95 ALA A O 1
ATOM 790 N N . CYS A 1 96 ? 13.477 2.187 -5.590 1.00 92.19 96 CYS A N 1
ATOM 791 C CA . CYS A 1 96 ? 13.219 0.876 -6.193 1.00 92.19 96 CYS A CA 1
ATOM 792 C C . CYS A 1 96 ? 11.738 0.598 -6.496 1.00 92.19 96 CYS A C 1
ATOM 794 O O . CYS A 1 96 ? 11.418 -0.469 -7.024 1.00 92.19 96 CYS A O 1
ATOM 796 N N . SER A 1 97 ? 10.833 1.529 -6.187 1.00 94.06 97 SER A N 1
ATOM 797 C CA . SER A 1 97 ? 9.407 1.406 -6.490 1.00 94.06 97 SER A CA 1
ATOM 798 C C . SER A 1 97 ? 9.163 1.492 -7.992 1.00 94.06 97 SER A C 1
ATOM 800 O O . SER A 1 97 ? 9.557 2.452 -8.648 1.00 94.06 97 SER A O 1
ATOM 802 N N . LYS A 1 98 ? 8.472 0.491 -8.532 1.00 95.06 98 LYS A N 1
ATOM 803 C CA . LYS A 1 98 ? 8.045 0.444 -9.934 1.00 95.06 98 LYS A CA 1
ATOM 804 C C . LYS A 1 98 ? 6.624 0.951 -10.112 1.00 95.06 98 LYS A C 1
ATOM 806 O O . LYS A 1 98 ? 6.309 1.541 -11.140 1.00 95.06 98 LYS A O 1
ATOM 811 N N . LYS A 1 99 ? 5.741 0.633 -9.163 1.00 95.88 99 LYS A N 1
ATOM 812 C CA . LYS A 1 99 ? 4.304 0.823 -9.351 1.00 95.88 99 LYS A CA 1
ATOM 813 C C . LYS A 1 99 ? 3.539 0.800 -8.036 1.00 95.88 99 LYS A C 1
ATOM 815 O O . LYS A 1 99 ? 3.795 -0.041 -7.179 1.00 95.88 99 LYS A O 1
ATOM 820 N N . TYR A 1 100 ? 2.545 1.670 -7.948 1.00 97.44 100 TYR A N 1
ATOM 821 C CA . TYR A 1 100 ? 1.469 1.634 -6.970 1.00 97.44 100 TYR A CA 1
ATOM 822 C C . TYR A 1 100 ? 0.172 1.220 -7.664 1.00 97.44 100 TYR A C 1
ATOM 824 O O . TYR A 1 100 ? -0.111 1.647 -8.789 1.00 97.44 100 TYR A O 1
ATOM 832 N N . ILE A 1 101 ? -0.628 0.403 -6.992 1.00 96.44 101 ILE A N 1
ATOM 833 C CA . ILE A 1 101 ? -1.944 0.007 -7.472 1.00 96.44 101 ILE A CA 1
ATOM 834 C C . ILE A 1 101 ? -2.965 0.051 -6.344 1.00 96.44 101 ILE A C 1
ATOM 836 O O . ILE A 1 101 ? -2.695 -0.351 -5.216 1.00 96.44 101 ILE A O 1
ATOM 840 N N . TYR A 1 102 ? -4.155 0.529 -6.672 1.00 95.00 102 TYR A N 1
ATOM 841 C CA . TYR A 1 102 ? -5.311 0.537 -5.798 1.00 95.00 102 TYR A CA 1
ATOM 842 C C . TYR A 1 102 ? -6.458 -0.210 -6.463 1.00 95.00 102 TYR A C 1
ATOM 844 O O . TYR A 1 102 ? -6.769 0.034 -7.633 1.00 95.00 102 TYR A O 1
ATOM 852 N N . GLY A 1 103 ? -7.081 -1.106 -5.707 1.00 92.44 103 GLY A N 1
ATOM 853 C CA . GLY A 1 103 ? -8.266 -1.842 -6.110 1.00 92.44 103 GLY A CA 1
ATOM 854 C C . GLY A 1 103 ? -9.333 -1.843 -5.012 1.00 92.44 103 GLY A C 1
ATOM 855 O O . GLY A 1 103 ? -9.159 -1.238 -3.950 1.00 92.44 103 GLY A O 1
ATOM 856 N N . PRO A 1 104 ? -10.469 -2.520 -5.241 1.00 89.06 104 PRO A N 1
ATOM 857 C CA . PRO A 1 104 ? -11.564 -2.559 -4.278 1.00 89.06 104 PRO A CA 1
ATOM 858 C C . PRO A 1 104 ? -11.158 -3.281 -2.984 1.00 89.06 104 PRO A C 1
ATOM 860 O O . PRO A 1 104 ? -11.138 -4.507 -2.926 1.00 89.06 104 PRO A O 1
ATOM 863 N N . GLY A 1 105 ? -10.848 -2.511 -1.938 1.00 90.12 105 GLY A N 1
ATOM 864 C CA . GLY A 1 105 ? -10.520 -3.031 -0.605 1.00 90.12 105 GLY A CA 1
ATOM 865 C C . GLY A 1 105 ? -9.051 -3.407 -0.386 1.00 90.12 105 GLY A C 1
ATOM 866 O O . GLY A 1 105 ? -8.710 -3.869 0.698 1.00 90.12 105 GLY A O 1
ATOM 867 N N . TRP A 1 106 ? -8.179 -3.177 -1.368 1.00 94.19 106 TRP A N 1
ATOM 868 C CA . TRP A 1 106 ? -6.753 -3.484 -1.271 1.00 94.19 106 TRP A CA 1
ATOM 869 C C . TRP A 1 106 ? -5.913 -2.460 -2.032 1.00 94.19 106 TRP A C 1
ATOM 871 O O . TRP A 1 106 ? -6.381 -1.776 -2.946 1.00 94.19 106 TRP A O 1
ATOM 881 N N . LYS A 1 107 ? -4.643 -2.372 -1.664 1.00 96.50 107 LYS A N 1
ATOM 882 C CA . LYS A 1 107 ? -3.619 -1.651 -2.416 1.00 96.50 107 LYS A CA 1
ATOM 883 C C . LYS A 1 107 ? -2.388 -2.532 -2.526 1.00 96.50 107 LYS A C 1
ATOM 885 O O . LYS A 1 107 ? -2.193 -3.414 -1.699 1.00 96.50 107 LYS A O 1
ATOM 890 N N . ALA A 1 108 ? -1.560 -2.314 -3.532 1.00 97.06 108 ALA A N 1
ATOM 891 C CA . ALA A 1 108 ? -0.280 -2.991 -3.610 1.00 97.06 108 ALA A CA 1
ATOM 892 C C . ALA A 1 108 ? 0.825 -2.061 -4.098 1.00 97.06 108 ALA A C 1
ATOM 894 O O . ALA A 1 108 ? 0.596 -1.078 -4.809 1.00 97.06 108 ALA A O 1
ATOM 895 N N . HIS A 1 109 ? 2.035 -2.415 -3.697 1.00 96.81 109 HIS A N 1
ATOM 896 C CA . HIS A 1 109 ? 3.264 -1.722 -4.021 1.00 96.81 109 HIS A CA 1
ATOM 897 C C . HIS A 1 109 ? 4.212 -2.738 -4.653 1.00 96.81 109 HIS A C 1
ATOM 899 O O . HIS A 1 109 ? 4.449 -3.809 -4.092 1.00 96.81 109 HIS A O 1
ATOM 905 N N . LEU A 1 110 ? 4.717 -2.422 -5.843 1.00 96.38 110 LEU A N 1
ATOM 906 C CA . LEU A 1 110 ? 5.693 -3.244 -6.547 1.00 96.38 110 LEU A CA 1
ATOM 907 C C . LEU A 1 110 ? 7.057 -2.564 -6.473 1.00 96.38 110 LEU A C 1
ATOM 909 O O . LEU A 1 110 ? 7.220 -1.438 -6.951 1.00 96.38 110 LEU A O 1
ATOM 913 N N . TYR A 1 111 ? 8.031 -3.284 -5.933 1.00 95.25 111 TYR A N 1
ATOM 914 C CA . TYR A 1 111 ? 9.422 -2.868 -5.797 1.00 95.25 111 TYR A CA 1
ATOM 915 C C . TYR A 1 111 ? 10.331 -3.790 -6.605 1.00 95.25 111 TYR A C 1
ATOM 917 O O . TYR A 1 111 ? 9.972 -4.929 -6.889 1.00 95.25 111 TYR A O 1
ATOM 925 N N . SER A 1 112 ? 11.525 -3.312 -6.947 1.00 93.50 112 SER A N 1
ATOM 926 C CA . SER 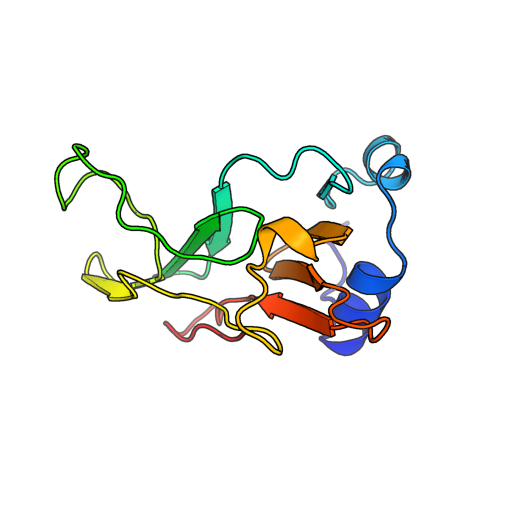A 1 112 ? 12.541 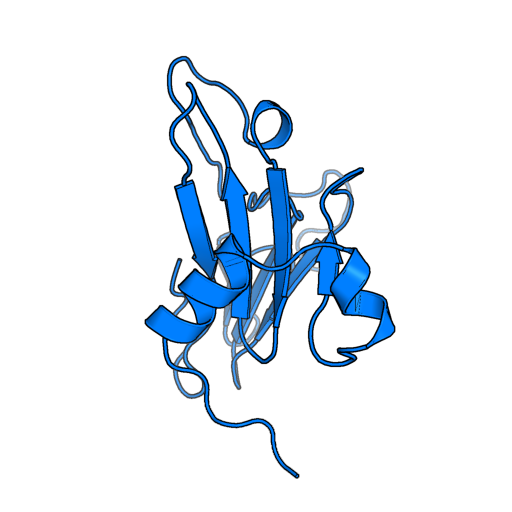-4.106 -7.644 1.00 93.50 112 SER A CA 1
ATOM 927 C C . SER A 1 112 ? 13.959 -3.832 -7.129 1.00 93.50 112 SER A C 1
ATOM 929 O O . SER A 1 112 ? 14.805 -3.354 -7.894 1.00 93.50 112 SER A O 1
ATOM 931 N N . PRO A 1 113 ? 14.254 -4.098 -5.842 1.00 88.06 113 PRO A N 1
ATOM 932 C CA . PRO A 1 113 ? 15.620 -4.035 -5.335 1.00 88.06 113 PRO A CA 1
ATOM 933 C C . PRO A 1 113 ? 16.460 -5.130 -6.015 1.00 88.06 113 PRO A C 1
ATOM 935 O O . PRO A 1 113 ? 16.082 -6.299 -6.028 1.00 88.06 113 PRO A O 1
ATOM 938 N N . SER A 1 114 ? 17.589 -4.769 -6.625 1.00 83.81 114 SER A N 1
ATOM 939 C CA . SER A 1 114 ? 18.548 -5.746 -7.175 1.00 83.81 114 SER A CA 1
ATOM 940 C C . SER A 1 114 ? 17.966 -6.730 -8.218 1.00 83.81 114 SER A C 1
ATOM 942 O O . SER A 1 114 ? 18.369 -7.889 -8.266 1.00 83.81 114 SER A O 1
ATOM 944 N N . ASN A 1 115 ? 17.036 -6.278 -9.071 1.00 75.50 115 ASN A N 1
ATOM 945 C CA . ASN A 1 115 ? 16.378 -7.071 -10.133 1.00 75.50 115 ASN A CA 1
ATOM 946 C C . ASN A 1 115 ? 15.474 -8.230 -9.663 1.00 75.50 115 ASN A C 1
ATOM 948 O O . ASN A 1 115 ? 15.088 -9.057 -10.488 1.00 75.50 115 ASN A O 1
ATOM 952 N N . SER A 1 116 ? 15.100 -8.284 -8.383 1.00 88.25 116 SER A N 1
ATOM 953 C CA . SER A 1 116 ? 14.032 -9.172 -7.904 1.00 88.25 116 SER A CA 1
ATOM 954 C C . SER A 1 116 ? 12.768 -8.364 -7.651 1.00 88.25 116 SER A C 1
ATOM 956 O O . SER A 1 116 ? 12.806 -7.379 -6.916 1.00 88.25 116 SER A O 1
ATOM 958 N N . ASP A 1 117 ? 11.654 -8.769 -8.257 1.00 92.44 117 ASP A N 1
ATOM 959 C CA . ASP A 1 117 ? 10.369 -8.104 -8.052 1.00 92.44 117 ASP A CA 1
ATOM 960 C C . ASP A 1 117 ? 9.747 -8.537 -6.717 1.00 92.44 117 ASP A C 1
ATOM 962 O O . ASP A 1 117 ? 9.592 -9.727 -6.443 1.00 92.44 117 ASP A O 1
ATOM 966 N N . ILE A 1 118 ? 9.359 -7.560 -5.900 1.00 93.69 118 ILE A N 1
ATOM 967 C CA . ILE A 1 118 ? 8.652 -7.763 -4.633 1.00 93.69 118 ILE A CA 1
ATOM 968 C C . ILE A 1 118 ? 7.303 -7.064 -4.735 1.00 93.69 118 ILE A C 1
ATOM 970 O O . ILE A 1 118 ? 7.248 -5.853 -4.948 1.00 93.69 118 ILE A O 1
ATOM 974 N N . ILE A 1 119 ? 6.219 -7.817 -4.551 1.00 95.62 119 ILE A N 1
ATOM 975 C CA . ILE A 1 119 ? 4.868 -7.269 -4.416 1.00 95.62 119 ILE A CA 1
ATOM 976 C C . ILE A 1 119 ? 4.497 -7.311 -2.943 1.00 95.62 119 ILE A C 1
ATOM 978 O O . ILE A 1 119 ? 4.473 -8.382 -2.341 1.00 95.62 119 ILE A O 1
ATOM 982 N N . ARG A 1 120 ? 4.162 -6.153 -2.389 1.00 95.56 120 ARG A N 1
ATOM 983 C CA . ARG A 1 120 ? 3.495 -6.041 -1.096 1.00 95.56 120 ARG A CA 1
ATOM 984 C C . ARG A 1 120 ? 2.036 -5.702 -1.334 1.00 95.56 120 ARG A C 1
ATOM 986 O O . ARG A 1 120 ? 1.762 -4.760 -2.079 1.00 95.56 120 ARG A O 1
ATOM 993 N N . LEU A 1 121 ? 1.124 -6.442 -0.718 1.00 96.75 121 LEU A N 1
ATOM 994 C CA . LEU A 1 121 ? -0.309 -6.231 -0.866 1.00 96.75 121 LEU A CA 1
ATOM 995 C C . LEU A 1 121 ? -0.916 -5.940 0.501 1.00 96.75 121 LEU A C 1
ATOM 997 O O . LEU A 1 121 ? -0.919 -6.790 1.382 1.00 96.75 121 LEU A O 1
ATOM 1001 N N . ASP A 1 122 ? -1.481 -4.747 0.637 1.00 96.56 122 ASP A N 1
ATOM 1002 C CA . ASP A 1 122 ? -2.080 -4.290 1.877 1.00 96.56 122 ASP A CA 1
ATOM 1003 C C . ASP A 1 122 ? -3.604 -4.344 1.787 1.00 96.56 122 ASP A C 1
ATOM 1005 O O . ASP A 1 122 ? -4.210 -3.836 0.836 1.00 96.56 122 ASP A O 1
ATOM 1009 N N . PHE A 1 123 ? -4.2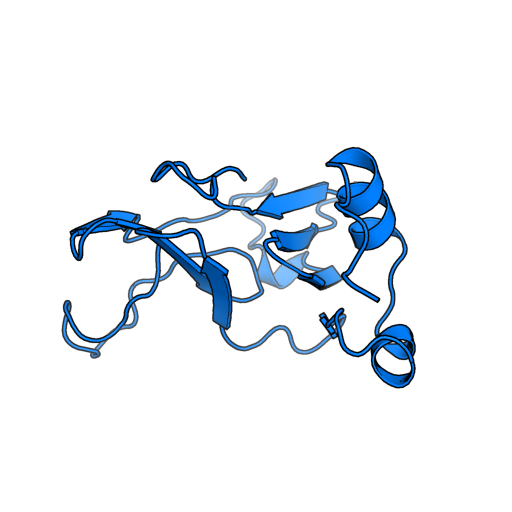40 -4.881 2.822 1.00 95.56 123 PHE A N 1
ATOM 1010 C CA . PHE A 1 123 ? -5.689 -4.833 3.005 1.00 95.56 123 PHE A CA 1
ATOM 1011 C C . PHE A 1 123 ? -6.052 -4.939 4.484 1.00 95.56 123 PHE A C 1
ATOM 1013 O O . PHE A 1 123 ? -5.243 -5.318 5.327 1.00 95.56 123 PHE A O 1
ATOM 1020 N N . ILE A 1 124 ? -7.291 -4.589 4.809 1.00 95.19 124 ILE A N 1
ATOM 1021 C CA . ILE A 1 124 ? -7.810 -4.653 6.175 1.00 95.19 124 ILE A CA 1
ATOM 1022 C C . ILE A 1 124 ? -8.969 -5.642 6.210 1.00 95.19 124 ILE A C 1
ATOM 1024 O O . ILE A 1 124 ? -9.806 -5.635 5.305 1.00 95.19 124 ILE A O 1
ATOM 1028 N N . SER A 1 125 ? -9.028 -6.479 7.251 1.00 92.19 125 SER A N 1
ATOM 1029 C CA . SER A 1 125 ? -10.190 -7.346 7.475 1.00 92.19 125 SER A CA 1
ATOM 1030 C C . SER A 1 125 ? -11.452 -6.497 7.551 1.00 92.19 125 SER A C 1
ATOM 1032 O O . SER A 1 125 ? -11.497 -5.486 8.247 1.00 92.19 125 SER A O 1
ATOM 1034 N N . LEU A 1 126 ? -12.505 -6.903 6.848 1.00 89.31 126 LEU A N 1
ATOM 1035 C CA . LEU A 1 126 ? -13.726 -6.103 6.786 1.00 89.31 126 LEU A CA 1
ATOM 1036 C C . LEU A 1 126 ? -14.329 -5.877 8.183 1.00 89.31 126 LEU A C 1
ATOM 1038 O O . LEU A 1 126 ? -14.705 -4.761 8.525 1.00 89.31 126 LEU A O 1
ATOM 1042 N N . ASP A 1 127 ? -14.395 -6.938 8.980 1.00 88.88 127 ASP A N 1
ATOM 1043 C CA . ASP A 1 127 ? -15.090 -7.047 10.265 1.00 88.88 127 ASP A CA 1
ATOM 1044 C C . ASP A 1 127 ? -14.185 -6.896 11.498 1.00 88.88 127 ASP A C 1
ATOM 1046 O O . ASP A 1 127 ? -14.683 -6.724 12.609 1.00 88.88 127 ASP A O 1
ATOM 1050 N N . LYS A 1 128 ? -12.864 -6.970 11.320 1.00 91.88 128 LYS A N 1
ATOM 1051 C CA . LYS A 1 128 ? -11.880 -6.951 12.408 1.00 91.88 128 LYS A CA 1
ATOM 1052 C C . LYS A 1 128 ? -10.836 -5.870 12.153 1.00 91.88 128 LYS A C 1
ATOM 1054 O O . LYS A 1 128 ? -10.449 -5.662 11.006 1.00 91.88 128 LYS A O 1
ATOM 1059 N N . PRO A 1 129 ? -10.295 -5.225 13.193 1.00 92.25 129 PRO A N 1
ATOM 1060 C CA . PRO A 1 129 ? -9.220 -4.255 13.034 1.00 92.25 129 PRO A CA 1
ATOM 1061 C C . PRO A 1 129 ? -7.866 -4.953 12.838 1.00 92.25 129 PRO A C 1
ATOM 1063 O O . PRO A 1 129 ? -6.958 -4.826 13.654 1.00 92.25 129 PRO A O 1
ATOM 1066 N N . ILE A 1 130 ? -7.738 -5.718 11.751 1.00 94.19 130 ILE A N 1
ATOM 1067 C CA . ILE A 1 130 ? -6.519 -6.442 11.380 1.00 94.19 130 ILE A CA 1
ATOM 1068 C C . ILE A 1 130 ? -6.046 -5.922 10.027 1.00 94.19 130 ILE A C 1
ATOM 1070 O O . ILE A 1 130 ? -6.768 -6.018 9.035 1.00 94.19 130 ILE A O 1
ATOM 1074 N N . LEU A 1 131 ? -4.828 -5.388 10.011 1.00 95.31 131 LEU A N 1
ATOM 1075 C CA . LEU A 1 131 ? -4.097 -5.007 8.810 1.00 95.31 131 LEU A CA 1
ATOM 1076 C C . LEU A 1 131 ? -3.226 -6.184 8.351 1.00 95.31 131 LEU A C 1
ATOM 107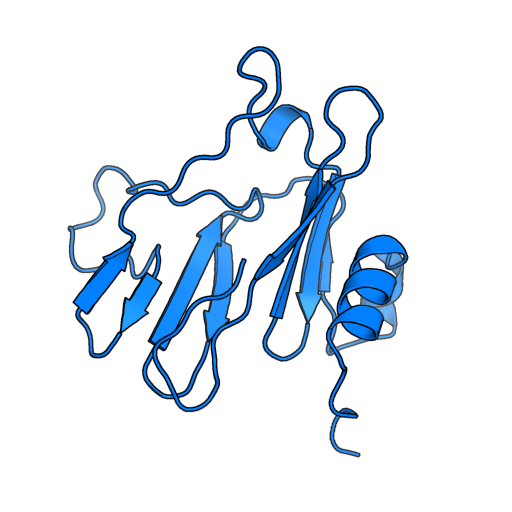8 O O . LEU A 1 131 ? -2.434 -6.705 9.134 1.00 95.31 131 LEU A O 1
ATOM 1082 N N . TYR A 1 132 ? -3.360 -6.560 7.083 1.00 95.19 132 TYR A N 1
ATOM 1083 C CA . TYR A 1 132 ? -2.494 -7.502 6.378 1.00 95.19 132 TYR A CA 1
ATOM 1084 C C . TYR A 1 132 ? -1.619 -6.723 5.393 1.00 95.19 132 TYR A C 1
ATOM 1086 O O . TYR A 1 132 ? -2.111 -5.770 4.784 1.00 95.19 132 TYR A O 1
ATOM 1094 N N . MET A 1 133 ? -0.346 -7.107 5.273 1.00 93.06 133 MET A N 1
ATOM 1095 C CA . MET A 1 133 ? 0.669 -6.508 4.394 1.00 93.06 133 MET A CA 1
ATOM 1096 C C . MET A 1 133 ? 1.594 -7.596 3.854 1.00 93.06 133 MET A C 1
ATOM 1098 O O . MET A 1 133 ? 1.848 -8.549 4.629 1.00 93.06 133 MET A O 1
#

Radius of gyration: 15.01 Å; chains: 1; bounding box: 45×35×38 Å

Secondary structure (DSSP, 8-state):
-PPP---HHHHHHHHHH--GGGGGT-TT-EEE-S---SEEEEE-SSEEEEEETTS-B-PPTTS-TTT---EEEETTEEEES-B----GGG--HHHHEEEEEEETTEEEEEE-GGG--EEEEEEE-SSS--EE-

Foldseek 3Di:
DPPDPADPVSVVVCQVPDDQVCVVPDVQKHKDQPPQADKDKADADFKIEIAGQLRWADQDPPDPPQPDPHGIDGNSDHPGRTDADADPPRDGSVNFWGMWMDGDQKIWTWGQDPNDIDIAIWGADRPDSDIGD